Protein AF-A0A7R9K907-F1 (afdb_monomer_lite)

Structure (mmCIF, N/CA/C/O backbone):
data_AF-A0A7R9K907-F1
#
_entry.id   AF-A0A7R9K907-F1
#
loop_
_atom_site.group_PDB
_atom_site.id
_atom_site.type_symbol
_atom_site.label_atom_id
_atom_site.label_alt_id
_atom_site.label_comp_id
_atom_site.label_asym_id
_atom_site.label_entity_id
_atom_site.label_seq_id
_atom_site.pdbx_PDB_ins_code
_atom_site.Cartn_x
_atom_site.Cartn_y
_atom_site.Cartn_z
_atom_site.occupancy
_atom_site.B_iso_or_equiv
_atom_site.auth_seq_id
_atom_site.auth_comp_id
_atom_site.auth_asym_id
_atom_site.auth_atom_id
_atom_site.pdbx_PDB_model_num
ATOM 1 N N . MET A 1 1 ? -2.584 -22.287 -7.789 1.00 51.91 1 MET A N 1
ATOM 2 C CA . MET A 1 1 ? -3.531 -21.417 -7.056 1.00 51.91 1 MET A CA 1
ATOM 3 C C . MET A 1 1 ? -4.954 -21.947 -7.214 1.00 51.91 1 MET A C 1
ATOM 5 O O . MET A 1 1 ? -5.467 -21.949 -8.322 1.00 51.91 1 MET A O 1
ATOM 9 N N . LYS A 1 2 ? -5.584 -22.415 -6.128 1.00 63.84 2 LYS A N 1
ATOM 10 C CA . LYS A 1 2 ? -7.042 -22.608 -6.030 1.00 63.84 2 LYS A CA 1
ATOM 11 C C . LYS A 1 2 ? -7.559 -21.493 -5.113 1.00 63.84 2 LYS A C 1
ATOM 13 O O . LYS A 1 2 ? -7.532 -21.654 -3.903 1.00 63.84 2 LYS A O 1
ATOM 18 N N . LYS A 1 3 ? -7.885 -20.327 -5.685 1.00 74.75 3 LYS A N 1
ATOM 19 C CA . LYS A 1 3 ? -8.353 -19.144 -4.928 1.00 74.75 3 LYS A CA 1
ATOM 20 C C . LYS A 1 3 ? -9.885 -19.081 -4.804 1.00 74.75 3 LYS A C 1
ATOM 22 O O . LYS A 1 3 ? -10.400 -18.222 -4.104 1.00 74.75 3 LYS A O 1
ATOM 27 N N . ASN A 1 4 ? -10.619 -19.975 -5.473 1.00 79.25 4 ASN A N 1
ATOM 28 C CA . ASN A 1 4 ? -12.079 -19.967 -5.442 1.00 79.25 4 ASN A CA 1
ATOM 29 C C . ASN A 1 4 ? -12.610 -20.719 -4.210 1.00 79.25 4 ASN A C 1
ATOM 31 O O . ASN A 1 4 ? -12.469 -21.938 -4.137 1.00 79.25 4 ASN A O 1
ATOM 35 N N . GLY A 1 5 ? -13.194 -19.993 -3.253 1.00 73.00 5 GLY A N 1
ATOM 36 C CA . GLY A 1 5 ? -13.903 -20.564 -2.099 1.00 73.00 5 GLY A CA 1
ATOM 37 C C . GLY A 1 5 ? -13.038 -21.289 -1.060 1.00 73.00 5 GLY A C 1
ATOM 38 O O . GLY A 1 5 ? -13.581 -21.893 -0.141 1.00 73.00 5 GLY A O 1
ATOM 39 N N . THR A 1 6 ? -11.707 -21.252 -1.178 1.00 72.12 6 THR A N 1
ATOM 40 C CA . THR A 1 6 ? -10.791 -21.936 -0.253 1.00 72.12 6 THR A CA 1
ATOM 41 C C . THR A 1 6 ? -9.640 -21.022 0.149 1.00 72.12 6 THR A C 1
ATOM 43 O O . THR A 1 6 ? -8.681 -20.869 -0.608 1.00 72.12 6 THR A O 1
ATOM 46 N N . SER A 1 7 ? -9.713 -20.452 1.353 1.00 79.81 7 SER A N 1
ATOM 47 C CA . SER A 1 7 ? -8.549 -19.890 2.042 1.00 79.81 7 SER A CA 1
ATOM 48 C C . SER A 1 7 ? -8.114 -20.851 3.143 1.00 79.81 7 SER A C 1
ATOM 50 O O . SER A 1 7 ? -8.951 -21.357 3.888 1.00 79.81 7 SER A O 1
ATOM 52 N N . LYS A 1 8 ? -6.810 -21.123 3.226 1.00 85.12 8 LYS A N 1
ATOM 53 C CA . LYS A 1 8 ? -6.207 -21.786 4.394 1.00 85.12 8 LYS A CA 1
ATOM 54 C C . LYS A 1 8 ? -5.668 -20.771 5.400 1.00 85.12 8 LYS A C 1
ATOM 56 O O . LYS A 1 8 ? -5.209 -21.175 6.463 1.00 85.12 8 LYS A O 1
ATOM 61 N N . ASP A 1 9 ? -5.692 -19.490 5.036 1.00 90.00 9 ASP A N 1
ATOM 62 C CA . ASP A 1 9 ? -5.124 -18.430 5.846 1.00 90.00 9 ASP A CA 1
ATOM 63 C C . ASP A 1 9 ? -6.011 -18.163 7.062 1.00 90.00 9 ASP A C 1
ATOM 65 O O . ASP A 1 9 ? -7.236 -18.072 6.953 1.00 90.00 9 ASP A O 1
ATOM 69 N N . ILE A 1 10 ? -5.375 -18.019 8.219 1.00 93.56 10 ILE A N 1
ATOM 70 C CA . ILE A 1 10 ? -6.009 -17.644 9.478 1.00 93.56 10 ILE A CA 1
ATOM 71 C C . ILE A 1 10 ? -5.601 -16.208 9.782 1.00 93.56 10 ILE A C 1
ATOM 73 O O . ILE A 1 10 ? -4.427 -15.927 10.028 1.00 93.56 10 ILE A O 1
ATOM 77 N N . VAL A 1 11 ? -6.577 -15.306 9.793 1.00 94.56 11 VAL A N 1
ATOM 78 C CA . VAL A 1 11 ? -6.374 -13.896 10.137 1.00 94.56 11 VAL A CA 1
ATOM 79 C C . VAL A 1 11 ? -6.994 -13.637 11.504 1.00 94.56 11 VAL A C 1
ATOM 81 O O . VAL A 1 11 ? -8.176 -13.896 11.720 1.00 94.56 11 VAL A O 1
ATOM 84 N N . THR A 1 12 ? -6.190 -13.152 12.445 1.00 96.44 12 THR A N 1
ATOM 85 C CA . THR A 1 12 ? -6.656 -12.692 13.756 1.00 96.44 12 THR A CA 1
ATOM 86 C C . THR A 1 12 ? -6.737 -11.175 13.730 1.00 96.44 12 THR A C 1
ATOM 88 O O . THR A 1 12 ? -5.747 -10.509 13.428 1.00 96.44 12 THR A O 1
ATOM 91 N N . ILE A 1 13 ? -7.916 -10.638 14.036 1.00 96.75 13 ILE A N 1
ATOM 92 C CA . ILE A 1 13 ? -8.237 -9.211 13.937 1.00 96.75 13 ILE A CA 1
ATOM 93 C C . ILE A 1 13 ? -8.668 -8.708 15.313 1.00 96.75 13 ILE A C 1
ATOM 95 O O . ILE A 1 13 ? -9.387 -9.399 16.041 1.00 96.75 13 ILE A O 1
ATOM 99 N N . PHE A 1 14 ? -8.248 -7.498 15.666 1.00 97.56 14 PHE A N 1
ATOM 100 C CA . PHE A 1 14 ? -8.695 -6.833 16.881 1.00 97.56 14 PHE A CA 1
ATOM 101 C C . PHE A 1 14 ? -10.165 -6.415 16.767 1.00 97.56 14 PHE A C 1
ATOM 103 O O . PHE A 1 14 ? -10.574 -5.697 15.854 1.00 97.56 14 PHE A O 1
ATOM 110 N N . THR A 1 15 ? -10.965 -6.822 17.752 1.00 96.50 15 THR A N 1
ATOM 111 C CA . THR A 1 15 ? -12.403 -6.509 17.817 1.00 96.50 15 THR A CA 1
ATOM 112 C C . THR A 1 15 ? -12.698 -5.079 18.269 1.00 96.50 15 THR A C 1
ATOM 114 O O . THR A 1 15 ? -13.854 -4.673 18.259 1.00 96.50 15 THR A O 1
ATOM 117 N N . GLY A 1 16 ? -11.687 -4.328 18.717 1.00 96.75 16 GLY A N 1
ATOM 118 C CA . GLY A 1 16 ? -11.846 -2.982 19.275 1.00 96.75 16 GLY A CA 1
ATOM 119 C C . GLY A 1 16 ? -12.386 -2.929 20.711 1.00 96.75 16 GLY A C 1
ATOM 120 O O . GLY A 1 16 ? -12.598 -1.840 21.229 1.00 96.75 16 GLY A O 1
ATOM 121 N N . LYS A 1 17 ? -12.613 -4.081 21.367 1.00 97.38 17 LYS A N 1
ATOM 122 C CA . LYS A 1 17 ? -13.183 -4.139 22.727 1.00 97.38 17 LYS A CA 1
ATOM 123 C C . LYS A 1 17 ? -12.296 -3.469 23.785 1.00 97.38 17 LYS A C 1
ATOM 125 O O . LYS A 1 17 ? -12.820 -2.767 24.640 1.00 97.38 17 LYS A O 1
ATOM 130 N N . GLU A 1 18 ? -10.992 -3.736 23.750 1.00 96.56 18 GLU A N 1
ATOM 131 C CA . GLU A 1 18 ? -10.030 -3.190 24.724 1.00 96.56 18 GLU A CA 1
ATOM 132 C C . GLU A 1 18 ? -9.591 -1.768 24.346 1.00 96.56 18 GLU A C 1
ATOM 134 O O . GLU A 1 18 ? -9.468 -0.901 25.206 1.00 96.56 18 GLU A O 1
ATOM 139 N N . ASP A 1 19 ? -9.391 -1.525 23.049 1.00 96.62 19 ASP A N 1
ATOM 140 C CA . ASP A 1 19 ? -9.048 -0.221 22.489 1.00 96.62 19 ASP A CA 1
ATOM 141 C C . ASP A 1 19 ? -9.698 -0.078 21.107 1.00 96.62 19 ASP A C 1
ATOM 143 O O . ASP A 1 19 ? -9.394 -0.829 20.173 1.00 96.62 19 ASP A O 1
ATOM 147 N N . ILE A 1 20 ? -10.599 0.897 20.971 1.00 95.50 20 ILE A N 1
ATOM 148 C CA . ILE A 1 20 ? -11.331 1.140 19.724 1.00 95.50 20 ILE A CA 1
ATOM 149 C C . ILE A 1 20 ? -10.402 1.577 18.583 1.00 95.50 20 ILE A C 1
ATOM 151 O O . ILE A 1 20 ? -10.715 1.353 17.414 1.00 95.50 20 ILE A O 1
ATOM 155 N N . THR A 1 21 ? -9.224 2.127 18.897 1.00 94.88 21 THR A N 1
ATOM 156 C CA . THR A 1 21 ? -8.219 2.508 17.894 1.00 94.88 21 THR A CA 1
ATOM 157 C C . THR A 1 21 ? -7.590 1.301 17.198 1.00 94.88 21 THR A C 1
ATOM 159 O O . THR A 1 21 ? -6.960 1.455 16.151 1.00 94.88 21 THR A O 1
ATOM 162 N N . TRP A 1 22 ? -7.780 0.091 17.735 1.00 96.38 22 TRP A N 1
ATOM 163 C CA . TRP A 1 22 ? -7.328 -1.154 17.113 1.00 96.38 22 TRP A CA 1
ATOM 164 C C . TRP A 1 22 ? -8.408 -1.837 16.281 1.00 96.38 22 TRP A C 1
ATOM 166 O O . TRP A 1 22 ? -8.115 -2.829 15.621 1.00 96.38 22 TRP A O 1
ATOM 176 N N . TYR A 1 23 ? -9.644 -1.339 16.291 1.00 96.44 23 TYR A N 1
ATOM 177 C CA . TYR A 1 23 ? -10.760 -1.970 15.595 1.00 96.44 23 TYR A CA 1
ATOM 178 C C . TYR A 1 23 ? -10.438 -2.273 14.124 1.00 96.44 23 TYR A C 1
ATOM 180 O O . TYR A 1 23 ? -10.058 -1.388 13.357 1.00 96.44 23 TYR A O 1
ATOM 188 N N . GLY A 1 24 ? -10.581 -3.542 13.738 1.00 95.88 24 GLY A N 1
ATOM 189 C CA . GLY A 1 24 ? -10.352 -3.986 12.364 1.00 95.88 24 GLY A CA 1
ATOM 190 C C . GLY A 1 24 ? -8.883 -4.111 11.955 1.00 95.88 24 GLY A C 1
ATOM 191 O O . GLY A 1 24 ? -8.608 -4.510 10.826 1.00 95.88 24 GLY A O 1
ATOM 192 N N . LEU A 1 25 ? -7.928 -3.813 12.843 1.00 97.38 25 LEU A N 1
ATOM 193 C CA . LEU A 1 25 ? -6.509 -4.028 12.571 1.00 97.38 25 LEU A CA 1
ATOM 194 C C . LEU A 1 25 ? -6.141 -5.506 12.735 1.00 97.38 25 LEU A C 1
ATOM 196 O O . LEU A 1 25 ? -6.614 -6.193 13.643 1.00 97.38 25 LEU A O 1
ATOM 200 N N . ILE A 1 26 ? -5.254 -5.988 11.870 1.00 97.69 26 ILE A N 1
ATOM 201 C CA . ILE A 1 26 ? -4.727 -7.351 11.924 1.00 97.69 26 ILE A CA 1
ATOM 202 C C . ILE A 1 26 ? -3.696 -7.451 13.054 1.00 97.69 26 ILE A C 1
ATOM 204 O O . ILE A 1 26 ? -2.696 -6.730 13.066 1.00 97.69 26 ILE A O 1
ATOM 208 N N . ASP A 1 27 ? -3.945 -8.373 13.985 1.00 96.56 27 ASP A N 1
ATOM 209 C CA . ASP A 1 27 ? -3.010 -8.772 15.044 1.00 96.56 27 ASP A CA 1
ATOM 210 C C . ASP A 1 27 ? -2.030 -9.823 14.516 1.00 96.56 27 ASP A C 1
ATOM 212 O O . ASP A 1 27 ? -0.812 -9.690 14.644 1.00 96.56 27 ASP A O 1
ATOM 216 N N . LYS A 1 28 ? -2.568 -10.879 13.889 1.00 97.00 28 LYS A N 1
ATOM 217 C CA . LYS A 1 28 ? -1.777 -12.006 13.388 1.00 97.00 28 LYS A CA 1
ATOM 218 C C . LYS A 1 28 ? -2.255 -12.485 12.034 1.00 97.00 28 LYS A C 1
ATOM 220 O O . LYS A 1 28 ? -3.454 -12.583 11.776 1.00 97.00 28 LYS A O 1
ATOM 225 N N . PHE A 1 29 ? -1.295 -12.894 11.220 1.00 95.44 29 PHE A N 1
ATOM 226 C CA . PHE A 1 29 ? -1.522 -13.600 9.971 1.00 95.44 29 PHE A CA 1
ATOM 227 C C . PHE A 1 29 ? -0.841 -14.967 10.052 1.00 95.44 29 PHE A C 1
ATOM 229 O O . PHE A 1 29 ? 0.361 -15.054 10.301 1.00 95.44 29 PHE A O 1
ATOM 236 N N . ASN A 1 30 ? -1.617 -16.044 9.920 1.00 94.38 30 ASN A N 1
ATOM 237 C CA . ASN A 1 30 ? -1.151 -17.428 10.060 1.00 94.38 30 ASN A CA 1
ATOM 238 C C . ASN A 1 30 ? -0.367 -17.687 11.363 1.00 94.38 30 ASN A C 1
ATOM 240 O O . ASN A 1 30 ? 0.616 -18.419 11.382 1.00 94.38 30 ASN A O 1
ATOM 244 N N . GLY A 1 31 ? -0.808 -17.071 12.467 1.00 95.44 31 GLY A N 1
ATOM 245 C CA . GLY A 1 31 ? -0.194 -17.208 13.794 1.00 95.44 31 GLY A CA 1
ATOM 246 C C . GLY A 1 31 ? 0.994 -16.278 14.065 1.00 95.44 31 GLY A C 1
ATOM 247 O O . GLY A 1 31 ? 1.430 -16.182 15.212 1.00 95.44 31 GLY A O 1
ATOM 248 N N . HIS A 1 32 ? 1.476 -15.542 13.062 1.00 95.75 32 HIS A N 1
ATOM 249 C CA . HIS A 1 32 ? 2.592 -14.608 13.199 1.00 95.75 32 HIS A CA 1
ATOM 250 C C . HIS A 1 32 ? 2.101 -13.174 13.409 1.00 95.75 32 HIS A C 1
ATOM 252 O O . HIS A 1 32 ? 1.239 -12.709 12.670 1.00 95.75 32 HIS A O 1
ATOM 258 N N . SER A 1 33 ? 2.678 -12.457 14.379 1.00 95.38 33 SER A N 1
ATOM 259 C CA . SER A 1 33 ? 2.405 -11.024 14.614 1.00 95.38 33 SER A CA 1
ATOM 260 C C . SER A 1 33 ? 3.195 -10.089 13.689 1.00 95.38 33 SER A C 1
ATOM 262 O O . SER A 1 33 ? 2.910 -8.897 13.600 1.00 95.38 33 SER A O 1
ATOM 264 N N . HIS A 1 34 ? 4.193 -10.632 12.992 1.00 96.44 34 HIS A N 1
ATOM 265 C CA . HIS A 1 34 ? 5.037 -9.927 12.037 1.00 96.44 34 HIS A CA 1
ATOM 266 C C . HIS A 1 34 ? 5.298 -10.824 10.832 1.00 96.44 34 HIS A C 1
ATOM 268 O O . HIS A 1 34 ? 5.405 -12.045 10.954 1.00 96.44 34 HIS A O 1
ATOM 274 N N . LEU A 1 35 ? 5.440 -10.201 9.671 1.00 95.69 35 LEU A N 1
ATOM 275 C CA . LEU A 1 35 ? 5.956 -10.846 8.474 1.00 95.69 35 LEU A CA 1
ATOM 276 C C . LEU A 1 35 ? 7.429 -11.231 8.665 1.00 95.69 35 LEU A C 1
ATOM 278 O O . LEU A 1 35 ? 8.112 -10.745 9.566 1.00 95.69 35 LEU A O 1
ATOM 282 N N . GLN A 1 36 ? 7.926 -12.099 7.790 1.00 93.12 36 GLN A N 1
ATOM 283 C CA . GLN A 1 36 ? 9.296 -12.620 7.867 1.00 93.12 36 GLN A CA 1
ATOM 284 C C . GLN A 1 36 ? 10.081 -12.406 6.565 1.00 93.12 36 GLN A C 1
ATOM 286 O O . GLN A 1 36 ? 11.134 -13.004 6.370 1.00 93.12 36 GLN A O 1
ATOM 291 N N . HIS A 1 37 ? 9.569 -11.566 5.661 1.00 93.44 37 HIS A N 1
ATOM 292 C CA . HIS A 1 37 ? 10.116 -11.407 4.309 1.00 93.44 37 HIS A CA 1
ATOM 293 C C . HIS A 1 37 ? 11.081 -10.223 4.182 1.00 93.44 37 HIS A C 1
ATOM 295 O O . HIS A 1 37 ? 11.955 -10.226 3.318 1.00 93.44 37 HIS A O 1
ATOM 301 N N . TRP A 1 38 ? 10.917 -9.187 5.009 1.00 96.00 38 TRP A N 1
ATOM 302 C CA . TRP A 1 38 ? 11.587 -7.898 4.822 1.00 96.00 38 TRP A CA 1
ATOM 303 C C . TRP A 1 38 ? 12.733 -7.690 5.814 1.00 96.00 38 TRP A C 1
ATOM 305 O O . TRP A 1 38 ? 12.776 -8.319 6.869 1.00 96.00 38 TRP A O 1
ATOM 315 N N . LYS A 1 39 ? 13.666 -6.781 5.503 1.00 95.94 39 LYS A N 1
ATOM 316 C CA . LYS A 1 39 ? 14.896 -6.586 6.299 1.00 95.94 39 LYS A CA 1
ATOM 317 C C . LYS A 1 39 ? 14.647 -6.097 7.728 1.00 95.94 39 LYS A C 1
ATOM 319 O O . LYS A 1 39 ? 15.466 -6.339 8.608 1.00 95.94 39 LYS A O 1
ATOM 324 N N . THR A 1 40 ? 13.582 -5.326 7.946 1.00 96.19 40 THR A N 1
ATOM 325 C CA . THR A 1 40 ? 13.364 -4.593 9.201 1.00 96.19 40 THR A CA 1
ATOM 326 C C . THR A 1 40 ? 12.000 -4.894 9.793 1.00 96.19 40 THR A C 1
ATOM 328 O O . THR A 1 40 ? 11.024 -5.114 9.072 1.00 96.19 40 THR A O 1
ATOM 331 N N . GLU A 1 41 ? 11.899 -4.817 11.120 1.00 95.50 41 GLU A N 1
ATOM 332 C CA . GLU A 1 41 ? 10.620 -4.982 11.814 1.00 95.50 41 GLU A CA 1
ATOM 333 C C . GLU A 1 41 ? 9.556 -4.008 11.310 1.00 95.50 41 GLU A C 1
ATOM 335 O O . GLU A 1 41 ? 8.414 -4.404 11.108 1.00 95.50 41 GLU A O 1
ATOM 340 N N . LYS A 1 42 ? 9.934 -2.752 11.029 1.00 95.06 42 LYS A N 1
ATOM 341 C CA . LYS A 1 42 ? 9.029 -1.713 10.507 1.00 95.06 42 LYS A CA 1
ATOM 342 C C . LYS A 1 42 ? 8.281 -2.170 9.253 1.00 95.06 42 LYS A C 1
ATOM 344 O O . LYS A 1 42 ? 7.084 -1.902 9.131 1.00 95.06 42 LYS A O 1
ATOM 349 N N . CYS A 1 43 ? 8.978 -2.844 8.344 1.00 96.44 43 CYS A N 1
ATOM 350 C CA . CYS A 1 43 ? 8.428 -3.291 7.067 1.00 96.44 43 CYS A CA 1
ATOM 351 C C . CYS A 1 43 ? 7.720 -4.639 7.180 1.00 96.44 43 CYS A C 1
ATOM 353 O O . CYS A 1 43 ? 6.829 -4.930 6.388 1.00 96.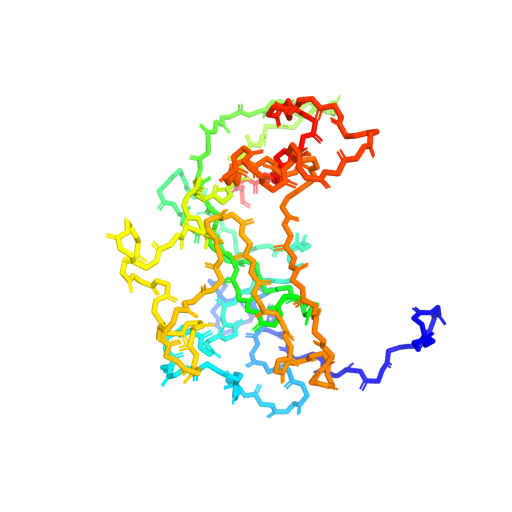44 43 CYS A O 1
ATOM 355 N N . ASN A 1 44 ? 8.038 -5.397 8.229 1.00 97.06 44 ASN A N 1
ATOM 356 C CA . ASN A 1 44 ? 7.347 -6.623 8.594 1.00 97.06 44 ASN A CA 1
ATOM 357 C C . ASN A 1 44 ? 6.089 -6.420 9.460 1.00 97.06 44 ASN A C 1
ATOM 359 O O . ASN A 1 44 ? 5.416 -7.396 9.784 1.00 97.06 44 ASN A O 1
ATOM 363 N N . ARG A 1 45 ? 5.735 -5.188 9.850 1.00 96.75 45 ARG A N 1
ATOM 364 C CA . ARG A 1 45 ? 4.533 -4.945 10.667 1.00 96.75 45 ARG A CA 1
ATOM 365 C C . ARG A 1 45 ? 3.247 -5.299 9.918 1.00 96.75 45 ARG A C 1
ATOM 367 O O . ARG A 1 45 ? 3.064 -4.881 8.774 1.00 96.75 45 ARG A O 1
ATOM 374 N N . LEU A 1 46 ? 2.333 -5.970 10.619 1.00 95.81 46 LEU A N 1
ATOM 375 C CA . LEU A 1 46 ? 0.986 -6.306 10.142 1.00 95.81 46 LEU A CA 1
ATOM 376 C C . LEU A 1 46 ? -0.094 -5.298 10.548 1.00 95.81 46 LEU A C 1
ATOM 378 O O . LEU A 1 46 ? -1.201 -5.397 10.038 1.00 95.81 46 LEU A O 1
ATOM 382 N N . ASN A 1 47 ? 0.217 -4.336 11.428 1.00 93.25 47 ASN A N 1
ATOM 383 C CA . ASN A 1 47 ? -0.745 -3.409 12.034 1.00 93.25 47 ASN A CA 1
ATOM 384 C C . ASN A 1 47 ? -1.417 -2.466 11.008 1.00 93.25 47 ASN A C 1
ATOM 386 O O . ASN A 1 47 ? -1.059 -1.299 10.828 1.00 93.25 47 ASN A O 1
ATOM 390 N N . GLY A 1 48 ? -2.402 -3.014 10.317 1.00 95.44 48 GLY A N 1
ATOM 391 C CA . GLY A 1 48 ? -3.222 -2.402 9.291 1.00 95.44 48 GLY A CA 1
ATOM 392 C C . GLY A 1 48 ? -4.502 -3.212 9.131 1.00 95.44 48 GLY A C 1
ATOM 393 O O . GLY A 1 48 ? -4.600 -4.342 9.606 1.00 95.44 48 GLY A O 1
ATOM 394 N N . SER A 1 49 ? -5.487 -2.605 8.490 1.00 96.44 49 SER A N 1
ATOM 395 C CA . SER A 1 49 ? -6.739 -3.257 8.119 1.00 96.44 49 SER A CA 1
ATOM 396 C C . SER A 1 49 ? -6.553 -4.129 6.874 1.00 96.44 49 SER A C 1
ATOM 398 O O . SER A 1 49 ? -5.592 -3.949 6.131 1.00 96.44 49 SER A O 1
ATOM 400 N N . ASP A 1 50 ? -7.487 -5.034 6.599 1.00 94.75 50 ASP A N 1
ATOM 401 C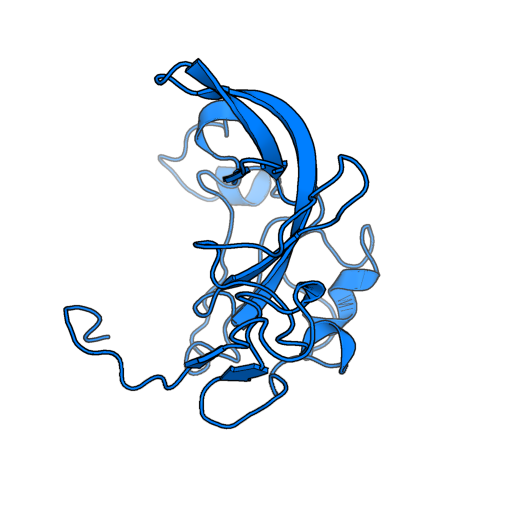 CA . ASP A 1 50 ? -7.614 -5.699 5.295 1.00 94.75 50 ASP A CA 1
ATOM 402 C C . ASP A 1 50 ? -8.236 -4.794 4.204 1.00 94.75 50 ASP A C 1
ATOM 404 O O . ASP A 1 50 ? -8.388 -5.205 3.055 1.00 94.75 50 ASP A O 1
ATOM 408 N N . GLY A 1 51 ? -8.584 -3.552 4.554 1.00 94.31 51 GLY A N 1
ATOM 409 C CA . GLY A 1 51 ? -9.190 -2.551 3.679 1.00 94.31 51 GLY A CA 1
ATOM 410 C C . GLY A 1 51 ? -10.716 -2.488 3.752 1.00 94.31 51 GLY A C 1
ATOM 411 O O . GLY A 1 51 ? -11.298 -1.582 3.156 1.00 94.31 51 GLY A O 1
ATOM 412 N N . SER A 1 52 ? -11.370 -3.402 4.477 1.00 92.56 52 SER A N 1
ATOM 413 C CA . SER A 1 52 ? -12.836 -3.444 4.581 1.00 92.56 52 SER A CA 1
ATOM 414 C C . SER A 1 52 ? -13.396 -2.518 5.665 1.00 92.56 52 SER A C 1
ATOM 416 O O . SER A 1 52 ? -14.458 -1.922 5.486 1.00 92.56 52 SER A O 1
ATOM 418 N N . ILE A 1 53 ? -12.676 -2.376 6.779 1.00 93.31 53 ILE A N 1
ATOM 419 C CA . ILE A 1 53 ? -13.063 -1.577 7.949 1.00 93.31 53 ILE A CA 1
ATOM 420 C C . ILE A 1 53 ? -11.848 -0.854 8.523 1.00 93.31 53 ILE A C 1
ATOM 422 O O . ILE A 1 53 ? -10.732 -1.348 8.436 1.00 93.31 53 ILE A O 1
ATOM 426 N N . PHE A 1 54 ? -12.038 0.302 9.145 1.00 96.00 54 PHE A N 1
ATOM 427 C CA . PHE A 1 54 ? -10.958 1.056 9.785 1.00 96.00 54 PHE A CA 1
ATOM 428 C C . PHE A 1 54 ? -11.389 1.498 11.187 1.00 96.00 54 PHE A C 1
ATOM 430 O O . PHE A 1 54 ? -12.595 1.565 11.445 1.00 96.00 54 PHE A O 1
ATOM 437 N N . PRO A 1 55 ? -10.440 1.815 12.087 1.00 95.75 55 PRO A N 1
ATOM 438 C CA . PRO A 1 55 ? -10.768 2.453 13.356 1.00 95.75 55 PRO A CA 1
ATOM 439 C C . PRO A 1 55 ? -11.594 3.737 13.145 1.00 95.75 55 PRO A C 1
ATOM 441 O O . PRO A 1 55 ? -11.337 4.450 12.170 1.00 95.75 55 PRO A O 1
ATOM 444 N N . PRO A 1 56 ? -12.562 4.046 14.028 1.00 93.69 56 PRO A N 1
ATOM 445 C CA . PRO A 1 56 ? -13.414 5.230 13.895 1.00 93.69 56 PRO A CA 1
ATOM 446 C C . PRO A 1 56 ? -12.645 6.533 14.158 1.00 93.69 56 PRO A C 1
ATOM 448 O O . PRO A 1 56 ? -11.482 6.521 14.570 1.00 93.69 56 PRO A O 1
ATOM 451 N N . HIS A 1 57 ? -13.319 7.672 13.959 1.00 92.25 57 HIS A N 1
ATOM 452 C CA . HIS A 1 57 ? -12.776 9.019 14.199 1.00 92.25 57 HIS A CA 1
ATOM 453 C C . HIS A 1 57 ? -11.567 9.369 13.317 1.00 92.25 57 HIS A C 1
ATOM 455 O O . HIS A 1 57 ? -10.586 9.982 13.753 1.00 92.25 57 HIS A O 1
ATOM 461 N N . ILE A 1 58 ? -11.644 8.989 12.043 1.00 94.88 58 ILE A N 1
ATOM 462 C CA . ILE A 1 58 ? -10.592 9.247 11.061 1.00 94.88 58 ILE A CA 1
ATOM 463 C C . ILE A 1 58 ? -10.542 10.744 10.756 1.00 94.88 58 ILE A C 1
ATOM 465 O O . ILE A 1 58 ? -11.540 11.380 10.412 1.00 94.88 58 ILE A O 1
ATOM 469 N N . THR A 1 59 ? -9.343 11.314 10.825 1.00 95.62 59 THR A N 1
ATOM 470 C CA . THR A 1 59 ? -9.089 12.716 10.484 1.00 95.62 59 THR A CA 1
ATOM 471 C C . THR A 1 59 ? -8.324 12.819 9.167 1.00 95.62 59 THR A C 1
ATOM 473 O O . THR A 1 59 ? -7.737 11.850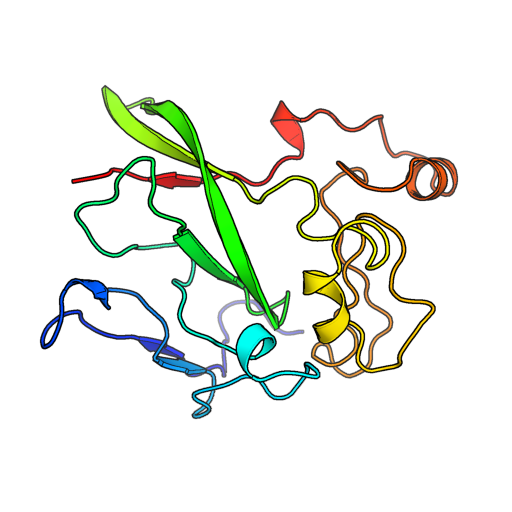 8.691 1.00 95.62 59 THR A O 1
ATOM 476 N N . LYS A 1 60 ? -8.251 14.024 8.596 1.00 96.62 60 LYS A N 1
ATOM 477 C CA . LYS A 1 60 ? -7.440 14.294 7.395 1.00 96.62 60 LYS A CA 1
ATOM 478 C C . LYS A 1 60 ? -5.933 14.087 7.619 1.00 96.62 60 LYS A C 1
ATOM 480 O O . LYS A 1 60 ? -5.198 13.908 6.657 1.00 96.62 60 LYS A O 1
ATOM 485 N N . ASN A 1 61 ? -5.480 14.092 8.875 1.00 96.94 61 ASN A N 1
ATOM 486 C CA . ASN A 1 61 ? -4.082 13.851 9.247 1.00 96.94 61 ASN A CA 1
ATOM 487 C C . ASN A 1 61 ? -3.797 12.373 9.558 1.00 96.94 61 ASN A C 1
ATOM 489 O O . ASN A 1 61 ? -2.652 12.010 9.815 1.00 96.94 61 ASN A O 1
ATOM 493 N N . THR A 1 62 ? -4.824 11.520 9.571 1.00 95.88 62 THR A N 1
ATOM 494 C CA . THR A 1 62 ? -4.676 10.089 9.833 1.00 95.88 62 THR A CA 1
ATOM 495 C C . THR A 1 62 ? -4.065 9.401 8.610 1.00 95.88 62 THR A C 1
ATOM 497 O O . THR A 1 62 ? -4.553 9.568 7.496 1.00 95.88 62 THR A O 1
ATOM 500 N N . THR A 1 63 ? -3.029 8.583 8.804 1.00 97.12 63 THR A N 1
ATOM 501 C CA . THR A 1 63 ? -2.558 7.641 7.776 1.00 97.12 63 THR A CA 1
ATOM 502 C C . THR A 1 63 ? -3.223 6.293 8.012 1.00 97.12 63 THR A C 1
ATOM 504 O O . THR A 1 63 ? -3.018 5.675 9.057 1.00 97.12 63 THR A O 1
ATOM 507 N N . LEU A 1 64 ? -4.001 5.825 7.039 1.00 97.62 64 LEU A N 1
ATOM 508 C CA . LEU A 1 64 ? -4.579 4.486 7.080 1.00 97.62 64 LEU A CA 1
ATOM 509 C C . LEU A 1 64 ? -3.551 3.477 6.575 1.00 97.62 64 LEU A C 1
ATOM 511 O O . LEU A 1 64 ? -2.792 3.761 5.652 1.00 97.62 64 LEU A O 1
ATOM 515 N N . PHE A 1 65 ? -3.526 2.289 7.166 1.00 97.94 65 PHE A N 1
ATOM 516 C CA . PHE A 1 65 ? -2.683 1.197 6.694 1.00 97.94 65 PHE A CA 1
ATOM 517 C C . PHE A 1 65 ? -3.561 0.041 6.247 1.00 97.94 65 PHE A C 1
ATOM 519 O O . PHE A 1 65 ? -4.398 -0.421 7.021 1.00 97.94 65 PHE A O 1
ATOM 526 N N . VAL A 1 66 ? -3.340 -0.432 5.023 1.00 97.88 66 VAL A N 1
ATOM 527 C CA . VAL A 1 66 ? -3.993 -1.630 4.484 1.00 97.88 66 VAL A CA 1
ATOM 528 C C . VAL A 1 66 ? -2.943 -2.706 4.285 1.00 97.88 66 VAL A C 1
ATOM 530 O O . VAL A 1 66 ? -1.990 -2.497 3.539 1.00 97.88 66 VAL A O 1
ATOM 533 N N . TYR A 1 67 ? -3.087 -3.835 4.964 1.00 97.38 67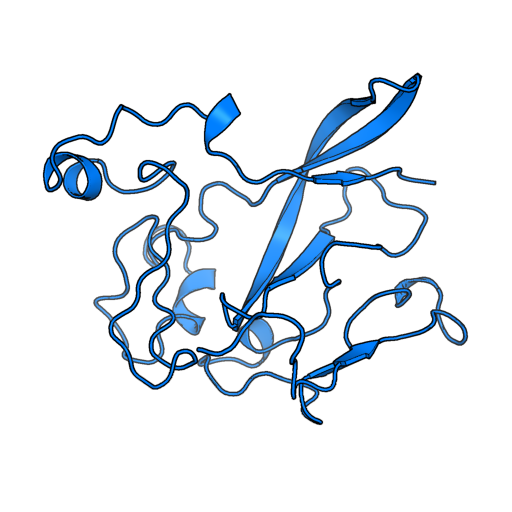 TYR A N 1
ATOM 534 C CA . TYR A 1 67 ? -2.320 -5.038 4.687 1.00 97.38 67 TYR A CA 1
ATOM 535 C C . TYR A 1 67 ? -2.955 -5.773 3.513 1.00 97.38 67 TYR A C 1
ATOM 537 O O . TYR A 1 67 ? -4.122 -6.151 3.565 1.00 97.38 67 TYR A O 1
ATOM 545 N N . GLU A 1 68 ? -2.171 -5.991 2.464 1.00 94.88 68 GLU A N 1
ATOM 546 C CA . GLU A 1 68 ? -2.597 -6.787 1.322 1.00 94.88 68 GLU A CA 1
ATOM 547 C C . GLU A 1 68 ? -1.683 -8.015 1.238 1.00 94.88 68 GLU A C 1
ATOM 549 O O . GLU A 1 68 ? -0.451 -7.905 1.239 1.00 94.88 68 GLU A O 1
ATOM 554 N N . LYS A 1 69 ? -2.297 -9.200 1.244 1.00 91.62 69 LYS A N 1
ATOM 555 C CA . LYS A 1 69 ? -1.595 -10.477 1.401 1.00 91.62 69 LYS A CA 1
ATOM 556 C C . LYS A 1 69 ? -0.793 -10.873 0.163 1.00 91.62 69 LYS A C 1
ATOM 558 O O . LYS A 1 69 ? 0.228 -11.530 0.307 1.00 91.62 69 LYS A O 1
ATOM 563 N N . ASP A 1 70 ? -1.246 -10.509 -1.034 1.00 90.69 70 ASP A N 1
ATOM 564 C CA . ASP A 1 70 ? -0.561 -10.800 -2.292 1.00 90.69 70 ASP A CA 1
ATOM 565 C C . ASP A 1 70 ? 0.645 -9.848 -2.486 1.00 90.69 70 ASP A C 1
ATOM 567 O O . ASP A 1 70 ? 1.641 -10.252 -3.088 1.00 90.69 70 ASP A O 1
ATOM 571 N N . LEU A 1 71 ? 0.604 -8.641 -1.900 1.00 94.44 71 LEU A N 1
ATOM 572 C CA . LEU A 1 71 ? 1.753 -7.735 -1.732 1.00 94.44 71 LEU A CA 1
ATOM 573 C C . LEU A 1 71 ? 2.648 -8.091 -0.540 1.00 94.44 71 LEU A C 1
ATOM 575 O O . LEU A 1 71 ? 3.786 -7.634 -0.470 1.00 94.44 71 LEU A O 1
ATOM 579 N N . CYS A 1 72 ? 2.150 -8.859 0.427 1.00 93.94 72 CYS A N 1
ATOM 580 C CA . CYS A 1 72 ? 2.896 -9.276 1.614 1.00 93.94 72 CYS A CA 1
ATOM 581 C C . CYS A 1 72 ? 3.502 -8.100 2.387 1.00 93.94 72 CYS A C 1
ATOM 583 O O . CYS A 1 72 ? 4.582 -8.205 2.963 1.00 93.94 72 CYS A O 1
ATOM 585 N N . ARG A 1 73 ? 2.825 -6.952 2.381 1.00 95.75 73 ARG A N 1
ATOM 586 C CA . ARG A 1 73 ? 3.181 -5.756 3.145 1.00 95.75 73 ARG A CA 1
ATOM 587 C C . ARG A 1 73 ? 1.932 -4.929 3.385 1.00 95.75 73 ARG A C 1
ATOM 589 O O . ARG A 1 73 ? 0.941 -5.049 2.668 1.00 95.75 73 ARG A O 1
ATOM 596 N N . ARG A 1 74 ? 2.016 -4.019 4.349 1.00 96.31 74 ARG A N 1
ATOM 597 C CA . ARG A 1 74 ? 1.034 -2.943 4.473 1.00 96.31 74 ARG A CA 1
ATOM 598 C C . ARG A 1 74 ? 1.383 -1.753 3.577 1.00 96.31 74 ARG A C 1
ATOM 600 O O . ARG A 1 74 ? 2.558 -1.397 3.416 1.00 96.31 74 ARG A O 1
ATOM 607 N N . LEU A 1 75 ? 0.357 -1.132 3.012 1.00 97.19 75 LEU A N 1
ATOM 608 C CA . LEU A 1 75 ? 0.419 0.107 2.249 1.00 97.19 75 LEU A CA 1
ATOM 609 C C . LEU A 1 75 ? -0.077 1.271 3.118 1.00 97.19 75 LEU A C 1
ATOM 611 O O . LEU A 1 75 ? -1.169 1.167 3.680 1.00 97.19 75 LEU A O 1
ATOM 615 N N . PRO A 1 76 ? 0.694 2.367 3.245 1.00 97.81 76 PRO A N 1
ATOM 616 C CA . PRO A 1 76 ? 0.186 3.607 3.818 1.00 97.81 76 PRO A CA 1
ATOM 617 C C . PRO A 1 76 ? -0.731 4.303 2.813 1.00 97.81 76 PRO A C 1
ATOM 619 O O . PRO A 1 76 ? -0.368 4.426 1.644 1.00 97.81 76 PRO A O 1
ATOM 622 N N . LEU A 1 77 ? -1.872 4.802 3.272 1.00 98.31 77 LEU A N 1
ATOM 623 C CA . LEU A 1 77 ? -2.815 5.598 2.499 1.00 98.31 77 LEU A CA 1
ATOM 624 C C . LEU A 1 77 ? -3.006 6.948 3.193 1.00 98.31 77 LEU A C 1
ATOM 626 O O . LEU A 1 77 ? -3.351 7.012 4.376 1.00 98.31 77 LEU A O 1
ATOM 630 N N . ASN A 1 78 ? -2.773 8.023 2.447 1.00 98.19 78 ASN A N 1
ATOM 631 C CA . ASN A 1 78 ? -2.872 9.395 2.927 1.00 98.19 78 ASN A CA 1
ATOM 632 C C . ASN A 1 78 ? -4.153 10.038 2.408 1.00 98.19 78 ASN A C 1
ATOM 634 O O . ASN A 1 78 ? -4.613 9.704 1.314 1.00 98.19 78 ASN A O 1
ATOM 638 N N . PHE A 1 79 ? -4.706 10.967 3.186 1.00 98.19 79 PHE A N 1
ATOM 639 C CA . PHE A 1 79 ? -5.857 11.756 2.768 1.00 98.19 79 PHE A CA 1
ATOM 640 C C . PHE A 1 79 ? -5.543 12.502 1.466 1.00 98.19 79 PHE A C 1
ATOM 642 O O . PHE A 1 79 ? -4.541 13.211 1.371 1.00 98.19 79 PHE A O 1
ATOM 649 N N . GLU A 1 80 ? -6.410 12.346 0.472 1.00 97.44 80 GLU A N 1
ATOM 650 C CA . GLU A 1 80 ? -6.336 13.053 -0.802 1.00 97.44 80 GLU A CA 1
ATOM 651 C C . GLU A 1 80 ? -7.351 14.200 -0.839 1.00 97.44 80 GLU A C 1
ATOM 653 O O . GLU A 1 80 ? -6.983 15.344 -1.102 1.00 97.44 80 GLU A O 1
ATOM 658 N N . ARG A 1 81 ? -8.636 13.904 -0.593 1.00 97.00 81 ARG A N 1
ATOM 659 C CA . ARG A 1 81 ? -9.731 14.883 -0.694 1.00 97.00 81 ARG A CA 1
ATOM 660 C C . ARG A 1 81 ? -11.021 14.398 -0.039 1.00 97.00 81 ARG A C 1
ATOM 662 O O . ARG A 1 81 ? -11.195 13.211 0.214 1.00 97.00 81 ARG A O 1
ATOM 669 N N . GLU A 1 82 ? -11.953 15.320 0.176 1.00 97.31 82 GLU A N 1
ATOM 670 C CA . GLU A 1 82 ? -13.342 14.976 0.494 1.00 97.31 82 GLU A CA 1
ATOM 671 C C . GLU A 1 82 ? -14.086 14.506 -0.764 1.00 97.31 82 GLU A C 1
ATOM 673 O O . GLU A 1 82 ? -13.790 14.936 -1.888 1.00 97.31 82 GLU A O 1
ATOM 678 N N . VAL A 1 83 ? -15.041 13.603 -0.567 1.00 96.25 83 VAL A N 1
ATOM 679 C CA . VAL A 1 83 ? -15.906 13.051 -1.610 1.00 96.25 83 VAL A CA 1
ATOM 680 C C . VAL A 1 83 ? -17.340 12.956 -1.108 1.00 96.25 83 VAL A C 1
ATOM 682 O O . VAL A 1 83 ? -17.581 12.655 0.059 1.00 96.25 83 VAL A O 1
ATOM 685 N N . ASP A 1 84 ? -18.287 13.143 -2.018 1.00 94.81 84 ASP A N 1
ATOM 686 C CA . ASP A 1 84 ? -19.672 12.739 -1.819 1.00 94.81 84 ASP A CA 1
ATOM 687 C C . ASP A 1 84 ? -19.889 11.428 -2.574 1.00 94.81 84 ASP A C 1
ATOM 689 O O . ASP A 1 84 ? -19.649 11.332 -3.781 1.00 94.81 84 ASP A O 1
ATOM 693 N N . THR A 1 85 ? -20.297 10.386 -1.854 1.00 84.31 85 THR A N 1
ATOM 694 C CA . THR A 1 85 ? -20.653 9.109 -2.479 1.00 84.31 85 THR A CA 1
ATOM 695 C C . THR A 1 85 ? -21.964 9.242 -3.254 1.00 84.31 85 THR A C 1
ATOM 697 O O . THR A 1 85 ? -22.770 10.137 -2.996 1.00 84.31 85 THR A O 1
ATOM 700 N N . ALA A 1 86 ? -22.235 8.302 -4.166 1.00 82.06 86 ALA A N 1
ATOM 701 C CA . ALA A 1 86 ? -23.492 8.278 -4.922 1.00 82.06 86 ALA A CA 1
ATOM 702 C C . ALA A 1 86 ? -24.749 8.241 -4.024 1.00 82.06 86 ALA A C 1
ATOM 704 O O . ALA A 1 86 ? -25.819 8.662 -4.452 1.00 82.06 86 ALA A O 1
ATOM 705 N N . GLY A 1 87 ? -24.619 7.768 -2.777 1.00 85.69 87 GLY A N 1
ATOM 706 C CA . GLY A 1 87 ? -25.690 7.749 -1.777 1.00 85.69 87 GLY A CA 1
ATOM 707 C C . GLY A 1 87 ? -25.815 9.023 -0.931 1.00 85.69 87 GLY A C 1
ATOM 708 O O . GLY A 1 87 ? -26.557 9.012 0.046 1.00 85.69 87 GLY A O 1
ATOM 709 N N . GLY A 1 88 ? -25.077 10.095 -1.241 1.00 90.31 88 GLY A N 1
ATOM 710 C CA . GLY A 1 88 ? -25.091 11.346 -0.471 1.00 90.31 88 GLY A CA 1
ATOM 711 C C . GLY A 1 88 ? -24.342 1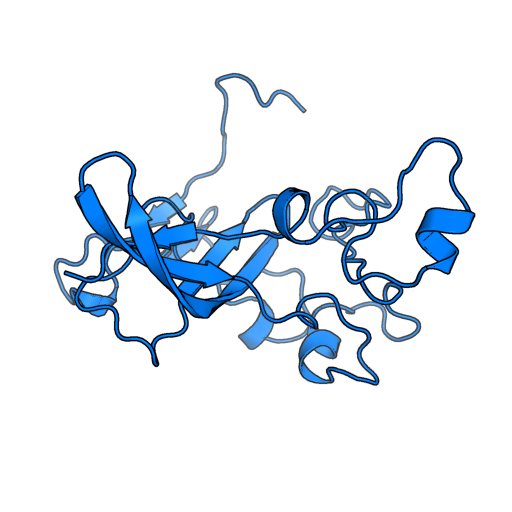1.279 0.866 1.00 90.31 88 GLY A C 1
ATOM 712 O O . GLY A 1 88 ? -24.452 12.192 1.683 1.00 90.31 88 GLY A O 1
ATOM 713 N N . VAL A 1 89 ? -23.579 10.208 1.109 1.00 91.88 89 VAL A N 1
ATOM 714 C CA . VAL A 1 89 ? -22.730 10.076 2.300 1.00 91.88 89 VAL A CA 1
ATOM 715 C C . VAL A 1 89 ? -21.389 10.744 2.028 1.00 91.88 89 VAL A C 1
ATOM 717 O O . VAL A 1 89 ? -20.715 10.395 1.054 1.00 91.88 89 VAL A O 1
ATOM 720 N N . LYS A 1 90 ? -20.998 11.672 2.906 1.00 93.69 90 LYS A N 1
ATOM 721 C CA . LYS A 1 90 ? -19.678 12.309 2.886 1.00 93.69 90 LYS A CA 1
ATOM 722 C C . LYS A 1 90 ? -18.595 11.317 3.295 1.00 93.69 90 LYS A C 1
ATOM 724 O O . LYS A 1 90 ? -18.730 10.628 4.306 1.00 93.69 90 LYS A O 1
ATOM 729 N N . GLY A 1 91 ? -17.507 11.294 2.539 1.00 95.25 91 GLY A N 1
ATOM 730 C CA . GLY A 1 91 ? -16.351 10.448 2.792 1.00 95.25 91 GLY A CA 1
ATOM 731 C C . GLY A 1 91 ? -15.038 11.179 2.556 1.00 95.25 91 GLY A C 1
ATOM 732 O O . GLY A 1 91 ? -14.981 12.271 1.986 1.00 95.25 91 GLY A O 1
ATOM 733 N N . TYR A 1 92 ? -13.963 10.547 2.999 1.00 97.00 92 TYR A N 1
ATOM 734 C CA . TYR A 1 92 ? -12.594 10.956 2.745 1.00 97.00 92 TYR A CA 1
ATOM 735 C C . TYR A 1 92 ? -11.947 9.955 1.800 1.00 97.00 92 TYR A C 1
ATOM 737 O O . TYR A 1 92 ? -11.925 8.756 2.074 1.00 97.00 92 TYR A O 1
ATOM 745 N N . ARG A 1 93 ? -11.397 10.456 0.696 1.00 97.25 93 ARG A N 1
ATOM 746 C CA . ARG A 1 93 ? -10.586 9.658 -0.212 1.00 97.25 93 ARG A CA 1
ATOM 747 C C . ARG A 1 93 ? -9.178 9.533 0.336 1.00 97.25 93 ARG A C 1
ATOM 749 O O . ARG A 1 93 ? -8.534 10.548 0.600 1.00 97.25 93 ARG A O 1
ATOM 756 N N . PHE A 1 94 ? -8.690 8.306 0.434 1.00 98.12 94 PHE A N 1
ATOM 757 C CA . PHE A 1 94 ? -7.309 7.985 0.764 1.00 98.12 94 PHE A CA 1
ATOM 758 C C . PHE A 1 94 ? -6.642 7.248 -0.396 1.00 98.12 94 PHE A C 1
ATOM 760 O O . PHE A 1 94 ? -7.262 6.405 -1.042 1.00 98.12 94 PHE A O 1
ATOM 767 N N . SER A 1 95 ? -5.370 7.543 -0.647 1.00 98.19 95 SER A N 1
ATOM 768 C CA . SER A 1 95 ? -4.576 6.935 -1.721 1.00 98.19 95 SER A CA 1
ATOM 769 C C . SER A 1 95 ? -3.133 6.739 -1.247 1.00 98.19 95 SER A C 1
ATOM 771 O O . SER A 1 95 ? -2.674 7.500 -0.382 1.00 98.19 95 SER A O 1
ATOM 773 N N . PRO A 1 96 ? -2.391 5.726 -1.734 1.00 97.81 96 PRO A N 1
ATOM 774 C CA . PRO A 1 96 ? -0.991 5.609 -1.374 1.00 97.81 96 PRO A CA 1
ATOM 775 C C . PRO A 1 96 ? -0.184 6.794 -1.920 1.00 97.81 96 PRO A C 1
ATOM 777 O O . PRO A 1 96 ? -0.512 7.345 -2.974 1.00 97.81 96 PRO A O 1
ATOM 780 N N . PRO A 1 97 ? 0.903 7.193 -1.240 1.00 97.31 97 PRO A N 1
ATOM 781 C CA . PRO A 1 97 ? 1.792 8.212 -1.774 1.00 97.31 97 PRO A CA 1
ATOM 782 C C . PRO A 1 97 ? 2.405 7.735 -3.098 1.00 97.31 97 PRO A C 1
ATOM 784 O O . PRO A 1 97 ? 2.696 6.551 -3.276 1.00 97.31 97 PRO A O 1
ATOM 787 N N . ALA A 1 98 ? 2.653 8.665 -4.023 1.00 96.75 98 ALA A N 1
ATOM 788 C CA . ALA A 1 98 ? 3.107 8.339 -5.377 1.00 96.75 98 ALA A CA 1
ATOM 789 C C . ALA A 1 98 ? 4.428 7.540 -5.424 1.00 96.75 98 ALA A C 1
ATOM 791 O O . ALA A 1 98 ? 4.701 6.819 -6.378 1.00 96.75 98 ALA A O 1
ATOM 792 N N . ASN A 1 99 ? 5.245 7.649 -4.376 1.00 95.81 99 ASN A N 1
ATOM 793 C CA . ASN A 1 99 ? 6.523 6.961 -4.220 1.00 95.81 99 ASN A CA 1
ATOM 794 C C . ASN A 1 99 ? 6.429 5.665 -3.386 1.00 95.81 99 ASN A C 1
ATOM 796 O O . ASN A 1 99 ? 7.463 5.158 -2.946 1.00 95.81 99 ASN A O 1
ATOM 800 N N . VAL A 1 100 ? 5.231 5.106 -3.158 1.00 97.31 100 VAL A N 1
ATOM 801 C CA . VAL A 1 100 ? 5.052 3.874 -2.362 1.00 97.31 100 VAL A CA 1
ATOM 802 C C . VAL A 1 100 ? 5.852 2.688 -2.920 1.00 97.31 100 VAL A C 1
ATOM 804 O O . VAL A 1 100 ? 6.422 1.915 -2.150 1.00 97.31 100 VAL A O 1
ATOM 807 N N . PHE A 1 101 ? 5.981 2.607 -4.248 1.00 96.81 101 PHE A N 1
ATOM 808 C CA . PHE A 1 101 ? 6.849 1.669 -4.979 1.00 96.81 101 PHE A CA 1
ATOM 809 C C . PHE A 1 101 ? 8.036 2.384 -5.641 1.00 96.81 101 PHE A C 1
ATOM 811 O O . PHE A 1 101 ? 8.578 1.935 -6.647 1.00 96.81 101 PHE A O 1
ATOM 818 N N . GLY A 1 102 ? 8.413 3.543 -5.104 1.00 95.88 102 GLY A N 1
ATOM 819 C CA . GLY A 1 102 ? 9.541 4.319 -5.591 1.00 95.88 102 GLY A CA 1
ATOM 820 C C . GLY A 1 102 ? 10.872 3.628 -5.317 1.00 95.88 102 GLY A C 1
ATOM 821 O O . GLY A 1 102 ? 11.015 2.878 -4.349 1.00 95.88 102 GLY A O 1
ATOM 822 N N . GLU A 1 103 ? 11.857 3.920 -6.158 1.00 93.81 103 GLU A N 1
ATOM 823 C CA . GLU A 1 103 ? 13.236 3.474 -5.961 1.00 93.81 103 GLU A CA 1
ATOM 824 C C . GLU A 1 103 ? 13.835 3.984 -4.637 1.00 93.81 103 GLU A C 1
ATOM 826 O O . GLU A 1 103 ? 13.519 5.079 -4.166 1.00 93.81 103 GLU A O 1
ATOM 831 N N . VAL A 1 104 ? 14.755 3.207 -4.059 1.00 93.12 104 VAL A N 1
ATOM 832 C CA . VAL A 1 104 ? 15.386 3.506 -2.759 1.00 93.12 104 VAL A CA 1
ATOM 833 C C . VAL A 1 104 ? 16.131 4.847 -2.764 1.00 93.12 104 VAL A C 1
ATOM 835 O O . VAL A 1 104 ? 16.141 5.548 -1.758 1.00 93.12 104 VAL A O 1
ATOM 838 N N . SER A 1 105 ? 16.701 5.249 -3.904 1.00 91.75 105 SER A N 1
ATOM 839 C CA . SER A 1 105 ? 17.408 6.529 -4.057 1.00 91.75 105 SER A CA 1
ATOM 840 C C . SER A 1 105 ? 16.502 7.749 -3.821 1.00 91.75 105 SER A C 1
ATOM 842 O O . SER A 1 105 ? 16.956 8.757 -3.284 1.00 91.75 105 SER A O 1
ATOM 844 N N . LYS A 1 106 ? 15.215 7.654 -4.187 1.00 91.19 106 LYS A N 1
ATOM 845 C CA . LYS A 1 106 ? 14.203 8.714 -4.027 1.00 91.19 106 LYS A CA 1
ATOM 846 C C . LYS A 1 106 ? 13.310 8.505 -2.806 1.00 91.19 106 LYS A C 1
ATOM 848 O O . LYS A 1 106 ? 12.716 9.462 -2.315 1.00 91.19 106 LYS A O 1
ATOM 853 N N . ASN A 1 107 ? 13.191 7.268 -2.331 1.00 95.00 107 ASN A N 1
ATOM 854 C CA . ASN A 1 107 ? 12.442 6.912 -1.135 1.00 95.00 107 ASN A CA 1
ATOM 855 C C . ASN A 1 107 ? 13.233 5.894 -0.284 1.00 95.00 107 ASN A C 1
ATOM 857 O O . ASN A 1 107 ? 12.983 4.690 -0.391 1.00 95.00 107 ASN A O 1
ATOM 861 N N . PRO A 1 108 ? 14.171 6.350 0.573 1.00 94.56 108 PRO A N 1
ATOM 862 C CA . PRO A 1 108 ? 15.047 5.468 1.358 1.00 94.56 108 PRO A CA 1
ATOM 863 C C . PRO A 1 108 ? 14.306 4.495 2.283 1.00 94.56 108 PRO A C 1
ATOM 865 O O . PRO A 1 108 ? 14.800 3.411 2.580 1.00 94.56 108 PRO A O 1
ATOM 868 N N . GLU A 1 109 ? 13.085 4.850 2.690 1.00 93.56 109 GLU A N 1
ATOM 869 C CA . GLU A 1 109 ? 12.175 3.997 3.462 1.00 93.56 109 GLU A CA 1
ATOM 870 C C . GLU A 1 109 ? 11.865 2.662 2.766 1.00 93.56 109 GLU A C 1
ATOM 872 O O . GLU A 1 109 ? 11.555 1.677 3.434 1.00 93.56 109 GLU A O 1
ATOM 877 N N . ASN A 1 110 ? 11.985 2.597 1.435 1.00 95.69 110 ASN A N 1
ATOM 878 C CA . ASN A 1 110 ? 11.745 1.375 0.675 1.00 95.69 110 ASN A CA 1
ATOM 879 C C . ASN A 1 110 ? 12.921 0.379 0.697 1.00 95.69 110 ASN A C 1
ATOM 881 O O . ASN A 1 110 ? 12.739 -0.751 0.241 1.00 95.69 110 ASN A O 1
ATOM 885 N N . ASP A 1 111 ? 14.097 0.725 1.248 1.00 95.50 111 ASP A N 1
ATOM 886 C CA . ASP A 1 111 ? 15.262 -0.185 1.285 1.00 95.50 111 ASP A CA 1
ATOM 887 C C . ASP A 1 111 ? 14.951 -1.525 1.970 1.00 95.50 111 ASP A C 1
ATOM 889 O O . ASP A 1 111 ? 15.419 -2.591 1.552 1.00 95.50 111 ASP A O 1
ATOM 893 N N . CYS A 1 112 ? 14.116 -1.483 3.008 1.00 96.00 112 CYS A N 1
ATOM 894 C CA . CYS A 1 112 ? 13.742 -2.659 3.781 1.00 96.00 112 CYS A CA 1
ATOM 895 C C . CYS A 1 112 ? 12.991 -3.721 2.958 1.00 96.00 112 CYS A C 1
ATOM 897 O O . CYS A 1 112 ? 13.035 -4.900 3.312 1.00 96.00 112 CYS A O 1
ATOM 899 N N . PHE A 1 113 ? 12.334 -3.319 1.864 1.00 96.00 113 PHE A N 1
ATOM 900 C CA . PHE A 1 113 ? 11.626 -4.210 0.944 1.00 96.00 113 PHE A CA 1
ATOM 901 C C . PHE A 1 113 ? 12.540 -4.802 -0.139 1.00 96.00 113 PHE A C 1
ATOM 903 O O . PHE A 1 113 ? 12.081 -5.515 -1.025 1.00 96.00 113 PHE A O 1
ATOM 910 N N . CYS A 1 114 ? 13.842 -4.523 -0.070 1.00 94.56 114 CYS A N 1
ATOM 911 C CA . CYS A 1 114 ? 14.851 -5.000 -1.006 1.00 94.56 114 CYS A CA 1
ATOM 912 C C . CYS A 1 114 ? 15.907 -5.872 -0.295 1.00 94.56 114 CYS A C 1
ATOM 914 O O . CYS A 1 114 ? 17.077 -5.496 -0.222 1.00 94.56 114 CYS A O 1
ATOM 916 N N . PRO A 1 115 ? 15.523 -7.027 0.282 1.00 91.56 115 PRO A N 1
ATOM 917 C CA . PRO A 1 115 ? 16.406 -7.877 1.095 1.00 91.56 115 PRO A CA 1
ATOM 918 C C . PRO A 1 115 ? 17.629 -8.423 0.350 1.00 91.56 115 PRO A C 1
ATOM 920 O O . PRO A 1 115 ? 18.666 -8.598 0.978 1.00 91.56 115 PRO A O 1
ATOM 923 N N . ALA A 1 116 ? 17.554 -8.607 -0.972 1.00 87.94 116 ALA A N 1
ATOM 924 C CA . ALA A 1 116 ? 18.696 -9.017 -1.798 1.00 87.94 116 ALA A CA 1
ATOM 925 C C . ALA A 1 116 ? 19.768 -7.917 -1.976 1.00 87.94 116 ALA A C 1
ATOM 927 O O . ALA A 1 116 ? 20.848 -8.190 -2.494 1.00 87.94 116 ALA A O 1
ATOM 928 N N . GLY A 1 117 ? 19.487 -6.687 -1.531 1.00 84.88 117 GLY A N 1
ATOM 929 C CA . GLY A 1 117 ? 20.342 -5.525 -1.751 1.00 84.88 117 GLY A CA 1
ATOM 930 C C . GLY A 1 117 ? 20.195 -4.928 -3.159 1.00 84.88 117 GLY A C 1
ATOM 931 O O . GLY A 1 117 ? 19.484 -5.477 -4.001 1.00 84.88 117 GLY A O 1
ATOM 932 N N . PRO A 1 118 ? 20.818 -3.766 -3.423 1.00 86.06 118 PRO A N 1
ATOM 933 C CA . PRO A 1 118 ? 20.802 -3.148 -4.744 1.00 86.06 118 PRO A CA 1
ATOM 934 C C . PRO A 1 118 ? 21.447 -4.034 -5.837 1.00 86.06 118 PRO A C 1
ATOM 936 O O . PRO A 1 118 ? 22.428 -4.718 -5.548 1.00 86.06 118 PRO A O 1
ATOM 939 N N . PRO A 1 119 ? 20.979 -3.967 -7.101 1.00 87.56 119 PRO A N 1
ATOM 940 C CA . PRO A 1 119 ? 19.866 -3.144 -7.565 1.00 87.56 119 PRO A CA 1
ATOM 941 C C . PRO A 1 119 ? 18.509 -3.707 -7.116 1.00 87.56 119 PRO A C 1
ATOM 943 O O . PRO A 1 119 ? 18.204 -4.883 -7.298 1.00 87.56 119 PRO A O 1
ATOM 946 N N . CYS A 1 120 ? 17.684 -2.832 -6.541 1.00 91.88 120 CYS A N 1
ATOM 947 C CA . CYS A 1 120 ? 16.313 -3.151 -6.155 1.00 91.88 120 CYS A CA 1
ATOM 948 C C . CYS A 1 120 ? 15.380 -3.137 -7.371 1.00 91.88 120 CYS A C 1
ATOM 950 O O . CYS A 1 120 ? 15.795 -2.803 -8.483 1.00 91.88 120 CYS A O 1
ATOM 952 N N . ALA A 1 121 ? 14.103 -3.468 -7.154 1.00 92.75 121 ALA A N 1
ATOM 953 C CA . ALA A 1 121 ? 13.090 -3.353 -8.196 1.00 92.75 121 ALA A CA 1
ATOM 954 C C . ALA A 1 121 ? 13.097 -1.937 -8.827 1.00 92.75 121 ALA A C 1
ATOM 956 O O . ALA A 1 121 ? 13.256 -0.950 -8.097 1.00 92.75 121 ALA A O 1
ATOM 957 N N . PRO A 1 122 ? 12.933 -1.825 -10.160 1.00 93.62 122 PRO A N 1
ATOM 958 C CA . PRO A 1 122 ? 12.798 -0.539 -10.839 1.00 93.62 122 PRO A CA 1
ATOM 959 C C . PRO A 1 122 ? 11.677 0.326 -10.252 1.00 93.62 122 PRO A C 1
ATOM 961 O O . PRO A 1 122 ? 10.708 -0.187 -9.692 1.00 93.62 122 PRO A O 1
ATOM 964 N N . ASN A 1 123 ? 11.777 1.645 -10.430 1.00 96.31 123 ASN A N 1
ATOM 965 C CA . ASN A 1 123 ? 10.773 2.584 -9.936 1.00 96.31 123 ASN A CA 1
ATOM 966 C C . ASN A 1 123 ? 9.356 2.224 -10.425 1.00 96.31 123 ASN A C 1
ATOM 968 O O . ASN A 1 123 ? 9.123 2.095 -11.628 1.00 96.31 123 ASN A O 1
ATOM 972 N N . GLY A 1 124 ? 8.417 2.130 -9.482 1.00 96.38 124 GLY A N 1
ATOM 973 C CA . GLY A 1 124 ? 7.013 1.780 -9.705 1.00 96.38 124 GLY A CA 1
ATOM 974 C C . GLY A 1 124 ? 6.725 0.281 -9.754 1.00 96.38 124 GLY A C 1
ATOM 975 O O . GLY A 1 124 ? 5.573 -0.097 -9.968 1.00 96.38 124 GLY A O 1
ATOM 976 N N . LEU A 1 125 ? 7.739 -0.561 -9.530 1.00 96.44 125 LEU A N 1
ATOM 977 C CA . LEU A 1 125 ? 7.592 -2.002 -9.364 1.00 96.44 125 LEU A CA 1
ATOM 978 C C . LEU A 1 125 ? 7.869 -2.420 -7.921 1.00 96.44 125 LEU A C 1
ATOM 980 O O . LEU A 1 125 ? 8.744 -1.884 -7.243 1.00 96.44 125 LEU A O 1
ATOM 984 N N . PHE A 1 126 ? 7.153 -3.443 -7.473 1.00 96.25 126 PHE A N 1
ATOM 985 C CA . PHE A 1 126 ? 7.344 -4.066 -6.176 1.00 96.25 126 PHE A CA 1
ATOM 986 C C . PHE A 1 126 ? 7.618 -5.559 -6.345 1.00 96.25 126 PHE A C 1
ATOM 988 O O . PHE A 1 126 ? 6.801 -6.279 -6.914 1.00 96.25 126 PHE A O 1
ATOM 995 N N . ASN A 1 127 ? 8.773 -6.029 -5.873 1.00 95.25 127 ASN A N 1
ATOM 996 C CA . ASN A 1 127 ? 9.143 -7.439 -5.969 1.00 95.25 127 ASN A CA 1
ATOM 997 C C . ASN A 1 127 ? 8.498 -8.244 -4.829 1.00 95.25 127 ASN A C 1
ATOM 999 O O . ASN A 1 127 ? 8.805 -8.011 -3.662 1.00 95.25 127 ASN A O 1
ATOM 1003 N N . VAL A 1 128 ? 7.640 -9.206 -5.177 1.00 94.88 128 VAL A N 1
ATOM 1004 C CA . VAL A 1 128 ? 6.945 -10.094 -4.224 1.00 94.88 128 VAL A CA 1
ATOM 1005 C C . VAL A 1 128 ? 7.473 -11.524 -4.237 1.00 94.88 128 VAL A C 1
ATOM 1007 O O . VAL A 1 128 ? 6.855 -12.411 -3.649 1.00 94.88 128 VAL A O 1
ATOM 1010 N N . SER A 1 129 ? 8.615 -11.776 -4.883 1.00 92.31 129 SER A N 1
ATOM 1011 C CA . SER A 1 129 ? 9.135 -13.134 -5.061 1.00 92.31 129 SER A CA 1
ATOM 1012 C C . SER A 1 129 ? 9.219 -13.913 -3.747 1.00 92.31 129 SER A C 1
ATOM 1014 O O . SER A 1 129 ? 8.743 -15.042 -3.669 1.00 92.31 129 SER A O 1
ATOM 1016 N N . LEU A 1 130 ? 9.699 -13.269 -2.680 1.00 89.44 130 LEU A N 1
ATOM 1017 C CA . LEU A 1 130 ? 9.908 -13.890 -1.368 1.00 89.44 130 LEU A CA 1
ATOM 1018 C C . LEU A 1 130 ? 8.648 -14.385 -0.661 1.00 89.44 130 LEU A C 1
ATOM 1020 O O . LEU A 1 130 ? 8.746 -15.161 0.286 1.00 89.44 130 LEU A O 1
ATOM 1024 N N . CYS A 1 131 ? 7.474 -13.917 -1.067 1.00 88.88 131 CYS A N 1
ATOM 1025 C CA . CYS A 1 131 ? 6.216 -14.353 -0.476 1.00 88.88 131 CYS A CA 1
ATOM 1026 C C . CYS A 1 131 ? 5.281 -15.030 -1.487 1.00 88.88 131 CYS A C 1
ATOM 1028 O O . CYS A 1 131 ? 4.227 -15.538 -1.113 1.00 88.88 131 CYS A O 1
ATOM 1030 N N . GLN A 1 132 ? 5.693 -15.098 -2.755 1.00 89.19 132 GLN A N 1
ATOM 1031 C CA . GLN A 1 132 ? 5.001 -15.796 -3.835 1.00 89.19 132 GLN A CA 1
ATOM 1032 C C . GLN A 1 132 ? 5.817 -17.010 -4.301 1.00 89.19 132 GLN A C 1
ATOM 1034 O O . GLN A 1 132 ? 6.043 -17.197 -5.495 1.00 89.19 132 GLN A O 1
ATOM 1039 N N . TYR A 1 133 ? 6.244 -17.853 -3.353 1.00 86.38 133 TYR A N 1
ATOM 1040 C CA . TYR A 1 133 ? 6.942 -19.123 -3.615 1.00 86.38 133 TYR A CA 1
ATOM 1041 C C . TYR A 1 133 ? 8.220 -18.974 -4.461 1.00 86.38 133 TYR A C 1
ATOM 1043 O O . TYR A 1 133 ? 8.461 -19.781 -5.356 1.00 86.38 133 TYR A O 1
ATOM 1051 N N . ASP A 1 134 ? 8.991 -17.908 -4.226 1.00 86.81 134 ASP A N 1
ATOM 1052 C CA . ASP A 1 134 ? 10.202 -17.548 -4.981 1.00 86.81 134 ASP A CA 1
ATOM 1053 C C . ASP A 1 134 ? 9.975 -17.350 -6.491 1.00 86.81 134 ASP A C 1
ATOM 1055 O O . ASP A 1 134 ? 10.917 -17.288 -7.282 1.00 86.81 134 ASP A O 1
ATOM 1059 N N . SER A 1 135 ? 8.716 -17.191 -6.912 1.00 90.56 135 SER A N 1
ATOM 1060 C CA . SER A 1 135 ? 8.366 -16.899 -8.298 1.00 90.56 135 SER A CA 1
ATOM 1061 C C . SER A 1 135 ? 8.813 -15.477 -8.662 1.00 90.56 135 SER A C 1
ATOM 1063 O O . SER A 1 135 ? 8.610 -14.561 -7.864 1.00 90.56 135 SER A O 1
ATOM 1065 N N . PRO A 1 136 ? 9.362 -15.232 -9.867 1.00 91.56 136 PRO A N 1
ATOM 1066 C CA . PRO A 1 136 ? 9.872 -13.921 -10.280 1.00 91.56 136 PRO A CA 1
ATOM 1067 C C . PRO A 1 136 ? 8.730 -12.950 -10.629 1.00 91.56 136 PRO A C 1
ATOM 1069 O O . PRO A 1 136 ? 8.535 -12.571 -11.782 1.00 91.56 136 PRO A O 1
ATOM 1072 N N . VAL A 1 137 ? 7.931 -12.579 -9.629 1.00 93.62 137 VAL A N 1
ATOM 1073 C CA . VAL A 1 137 ? 6.740 -11.740 -9.777 1.00 93.62 137 VAL A CA 1
ATOM 1074 C C . VAL A 1 137 ? 7.033 -10.338 -9.261 1.00 93.62 137 VAL A C 1
ATOM 1076 O O . VAL A 1 137 ? 7.407 -10.146 -8.102 1.00 93.62 137 VAL A O 1
ATOM 1079 N N . LEU A 1 138 ? 6.809 -9.353 -10.129 1.00 94.81 138 LEU A N 1
ATOM 1080 C CA . LEU A 1 138 ? 6.798 -7.942 -9.775 1.00 94.81 138 LEU A CA 1
ATOM 1081 C C . LEU A 1 138 ? 5.388 -7.390 -9.969 1.00 94.81 138 LEU A C 1
ATOM 1083 O O . LEU A 1 138 ? 4.730 -7.684 -10.965 1.00 94.81 138 LEU A O 1
ATOM 1087 N N . ILE A 1 139 ? 4.937 -6.587 -9.014 1.00 95.88 139 ILE A N 1
ATOM 1088 C CA . ILE A 1 139 ? 3.627 -5.940 -9.031 1.00 95.88 139 ILE A CA 1
ATOM 1089 C C . ILE A 1 139 ? 3.807 -4.457 -9.349 1.00 95.88 139 ILE A C 1
ATOM 1091 O O . ILE A 1 139 ? 4.747 -3.820 -8.875 1.00 95.88 139 ILE A O 1
ATOM 1095 N N . SER A 1 140 ? 2.893 -3.907 -10.142 1.00 96.94 140 SER A N 1
ATOM 1096 C CA . SER A 1 140 ? 2.797 -2.483 -10.458 1.00 96.94 140 SER A CA 1
ATOM 1097 C C . SER A 1 140 ? 1.354 -2.013 -10.306 1.00 96.94 140 SER A C 1
ATOM 1099 O O . SER A 1 140 ? 0.428 -2.823 -10.227 1.00 96.94 140 SER A O 1
ATOM 1101 N N . PHE A 1 141 ? 1.136 -0.700 -10.347 1.00 97.75 141 PHE A N 1
ATOM 1102 C CA . PHE A 1 141 ? -0.195 -0.193 -10.678 1.00 97.75 141 PHE A CA 1
ATOM 1103 C C . PHE A 1 141 ? -0.543 -0.510 -12.146 1.00 97.75 141 PHE A C 1
ATOM 1105 O O . PHE A 1 141 ? 0.370 -0.729 -12.960 1.00 97.75 141 PHE A O 1
ATOM 1112 N N . PRO A 1 142 ? -1.840 -0.543 -12.508 1.00 97.88 142 PRO A N 1
ATOM 1113 C CA . PRO A 1 142 ? -2.273 -0.755 -13.885 1.00 97.88 142 PRO A CA 1
ATOM 1114 C C . PRO A 1 142 ? -1.569 0.186 -14.868 1.00 97.88 142 PRO A C 1
ATOM 1116 O O . PRO A 1 142 ? -1.297 1.345 -14.552 1.00 97.88 142 PRO A O 1
ATOM 1119 N N . HIS A 1 143 ? -1.257 -0.327 -16.061 1.00 97.56 143 HIS A N 1
ATOM 1120 C CA . HIS A 1 143 ? -0.596 0.428 -17.135 1.00 97.56 143 HIS A CA 1
ATOM 1121 C C . HIS A 1 143 ? 0.722 1.102 -16.718 1.00 97.56 143 HIS A C 1
ATOM 1123 O O . HIS A 1 143 ? 1.103 2.128 -17.282 1.00 97.56 143 HIS A O 1
ATOM 1129 N N . PHE A 1 144 ? 1.413 0.543 -15.719 1.00 97.75 144 PHE A N 1
ATOM 1130 C CA . PHE A 1 144 ? 2.635 1.120 -15.160 1.00 97.75 144 PHE A CA 1
ATOM 1131 C C . PHE A 1 144 ? 2.439 2.553 -14.628 1.00 97.75 144 PHE A C 1
ATOM 1133 O O . PHE A 1 144 ? 3.354 3.376 -14.676 1.00 97.75 144 PHE A O 1
ATOM 1140 N N . TYR A 1 145 ? 1.248 2.869 -14.102 1.00 98.12 145 TYR A N 1
ATOM 1141 C CA . TYR A 1 145 ? 0.999 4.148 -13.435 1.00 98.12 145 TYR A CA 1
ATOM 1142 C C . TYR A 1 145 ? 2.033 4.386 -12.317 1.00 98.12 145 TYR A C 1
ATOM 1144 O O . TYR A 1 145 ? 2.267 3.513 -11.484 1.00 98.12 145 TYR A O 1
ATOM 1152 N N . LEU A 1 146 ? 2.668 5.568 -12.327 1.00 97.00 146 LEU A N 1
ATOM 1153 C CA . LEU A 1 146 ? 3.770 5.981 -11.434 1.00 97.00 146 LEU A CA 1
ATOM 1154 C C . LEU A 1 146 ? 5.101 5.219 -11.595 1.00 97.00 146 LEU A C 1
ATOM 1156 O O . LEU A 1 146 ? 6.032 5.446 -10.816 1.00 97.00 146 LEU A O 1
ATOM 1160 N N . ALA A 1 147 ? 5.226 4.354 -12.601 1.00 97.25 147 ALA A N 1
ATOM 1161 C CA . ALA A 1 147 ? 6.459 3.632 -12.886 1.00 97.25 147 ALA A CA 1
ATOM 1162 C C . ALA A 1 147 ? 7.322 4.321 -13.952 1.00 97.25 147 ALA A C 1
ATOM 1164 O O . ALA A 1 147 ? 6.913 5.300 -14.578 1.00 97.25 147 ALA A O 1
ATOM 1165 N N . ASP A 1 148 ? 8.549 3.825 -14.133 1.00 95.56 148 ASP A N 1
ATOM 1166 C CA . ASP A 1 148 ? 9.432 4.295 -15.206 1.00 95.56 148 ASP A CA 1
ATOM 1167 C C . ASP A 1 148 ? 8.775 4.057 -16.588 1.00 95.56 148 ASP A C 1
ATOM 1169 O O . ASP A 1 148 ? 8.398 2.916 -16.883 1.00 95.56 148 ASP A O 1
ATOM 1173 N N . PRO A 1 149 ? 8.652 5.085 -17.455 1.00 94.94 149 PRO A N 1
ATOM 1174 C CA . PRO A 1 149 ? 8.069 4.946 -18.791 1.00 94.94 149 PRO A CA 1
ATOM 1175 C C . PRO A 1 149 ? 8.686 3.826 -19.634 1.00 94.94 149 PRO A C 1
ATOM 1177 O O . PRO A 1 149 ? 7.969 3.191 -20.407 1.00 94.94 149 PRO A O 1
ATOM 1180 N N . LYS A 1 150 ? 9.974 3.513 -19.430 1.00 95.69 150 LYS A N 1
ATOM 1181 C CA . LYS A 1 150 ? 10.668 2.427 -20.141 1.00 95.69 150 LYS A CA 1
ATOM 1182 C C . LYS A 1 150 ? 10.003 1.065 -19.948 1.00 95.69 150 LYS A C 1
ATOM 1184 O O . LYS A 1 150 ? 10.066 0.236 -20.848 1.00 95.69 150 LYS A O 1
ATOM 1189 N N . LEU A 1 151 ? 9.374 0.823 -18.794 1.00 95.81 151 LEU A N 1
ATOM 1190 C CA . LEU A 1 151 ? 8.668 -0.433 -18.515 1.00 95.81 151 LEU A CA 1
ATOM 1191 C C . LEU A 1 151 ? 7.444 -0.597 -19.415 1.00 95.81 151 LEU A C 1
ATOM 1193 O O . LEU A 1 151 ? 7.183 -1.686 -19.916 1.00 95.81 151 LEU A O 1
ATOM 1197 N N . ARG A 1 152 ? 6.721 0.501 -19.645 1.00 95.44 152 ARG A N 1
ATOM 1198 C CA . ARG A 1 152 ? 5.575 0.538 -20.553 1.00 95.44 152 ARG A CA 1
ATOM 1199 C C . ARG A 1 152 ? 6.023 0.440 -22.005 1.00 95.44 152 ARG A C 1
ATOM 1201 O O . ARG A 1 152 ? 5.438 -0.323 -22.757 1.00 95.44 152 ARG A O 1
ATOM 1208 N N . ASP A 1 153 ? 7.063 1.179 -22.385 1.00 95.06 153 ASP A N 1
ATOM 1209 C CA . ASP A 1 153 ? 7.566 1.204 -23.764 1.00 95.06 153 ASP A CA 1
ATOM 1210 C C . ASP A 1 153 ? 8.140 -0.158 -24.205 1.00 95.06 153 ASP A C 1
ATOM 1212 O O . ASP A 1 153 ? 8.208 -0.448 -25.397 1.00 95.06 153 ASP A O 1
ATOM 1216 N N . ALA A 1 154 ? 8.515 -1.016 -23.249 1.00 95.75 154 ALA A N 1
ATOM 1217 C CA . ALA A 1 154 ? 8.963 -2.384 -23.493 1.00 95.75 154 ALA A CA 1
ATOM 1218 C C . ALA A 1 154 ? 7.823 -3.388 -23.768 1.00 95.75 154 ALA A C 1
ATOM 1220 O O . ALA A 1 154 ? 8.107 -4.552 -24.052 1.00 95.75 154 ALA A O 1
ATOM 1221 N N . VAL A 1 155 ? 6.551 -2.978 -23.666 1.00 95.25 155 VAL A N 1
ATOM 1222 C CA . VAL A 1 155 ? 5.387 -3.865 -23.808 1.00 95.25 155 VAL A CA 1
ATOM 1223 C C . VAL A 1 155 ? 4.370 -3.272 -24.785 1.00 95.25 155 VAL A C 1
ATOM 1225 O O . VAL A 1 155 ? 3.873 -2.161 -24.608 1.00 95.25 155 VAL A O 1
ATOM 1228 N N . GLU A 1 156 ? 4.012 -4.038 -25.813 1.00 95.56 156 GLU A N 1
ATOM 1229 C CA . GLU A 1 156 ? 2.982 -3.643 -26.774 1.00 95.56 156 GLU A CA 1
ATOM 1230 C C . GLU A 1 156 ? 1.569 -3.764 -26.173 1.00 95.56 156 GLU A C 1
ATOM 1232 O O . GLU A 1 156 ? 1.276 -4.670 -25.394 1.00 95.56 156 GLU A O 1
ATOM 1237 N N . GLY A 1 157 ? 0.673 -2.846 -26.547 1.00 94.25 157 GLY A N 1
ATOM 1238 C CA . GLY A 1 157 ? -0.744 -2.893 -26.169 1.00 94.25 157 GLY A CA 1
ATOM 1239 C C . GLY A 1 157 ? -1.106 -2.182 -24.860 1.00 94.25 157 GLY A C 1
ATOM 1240 O O . GLY A 1 157 ? -2.281 -2.144 -24.501 1.00 94.25 157 GLY A O 1
ATOM 1241 N N . ILE A 1 158 ? -0.141 -1.569 -24.164 1.00 94.94 158 ILE A N 1
ATOM 1242 C CA . ILE A 1 158 ? -0.401 -0.801 -22.938 1.00 94.94 158 ILE A CA 1
ATOM 1243 C C . ILE A 1 158 ? -0.547 0.691 -23.263 1.00 94.94 158 ILE A C 1
ATOM 1245 O O . ILE A 1 158 ? 0.402 1.365 -23.669 1.00 94.94 158 ILE A O 1
ATOM 1249 N N . SER A 1 159 ? -1.745 1.241 -23.047 1.00 95.38 159 SER A N 1
ATOM 1250 C CA . SER A 1 159 ? -1.994 2.679 -23.207 1.00 95.38 159 SER A CA 1
ATOM 1251 C C . SER A 1 159 ? -1.274 3.510 -22.131 1.00 95.38 159 SER A C 1
ATOM 1253 O O . SER A 1 159 ? -0.963 2.984 -21.059 1.00 95.38 159 SER A O 1
ATOM 1255 N N . PRO A 1 160 ? -1.011 4.810 -22.378 1.00 96.06 160 PRO A N 1
ATOM 1256 C CA . PRO A 1 160 ? -0.502 5.716 -21.350 1.00 96.06 160 PRO A CA 1
ATOM 1257 C C . PRO A 1 160 ? -1.358 5.674 -20.072 1.00 96.06 160 PRO A C 1
ATOM 1259 O O . PRO A 1 160 ? -2.584 5.576 -20.169 1.00 96.06 160 PRO A O 1
ATOM 1262 N N . PRO A 1 161 ? -0.747 5.740 -18.876 1.00 96.62 161 PRO A N 1
ATOM 1263 C CA . PRO A 1 161 ? -1.501 5.619 -17.643 1.00 96.62 161 PRO A CA 1
ATOM 1264 C C . PRO A 1 161 ? -2.316 6.884 -17.337 1.00 96.62 161 PRO A C 1
ATOM 1266 O O . PRO A 1 161 ? -1.791 7.994 -17.346 1.00 96.62 161 PRO A O 1
ATOM 1269 N N . GLU A 1 162 ? -3.588 6.699 -16.989 1.00 97.81 162 GLU A N 1
ATOM 1270 C CA . GLU A 1 162 ? -4.509 7.744 -16.535 1.00 97.81 162 GLU A CA 1
ATOM 1271 C C . GLU A 1 162 ? -4.737 7.601 -15.023 1.00 97.81 162 GLU A C 1
ATOM 1273 O O . GLU A 1 162 ? -5.129 6.528 -14.553 1.00 97.81 162 GLU A O 1
ATOM 1278 N N . LYS A 1 163 ? -4.507 8.668 -14.245 1.00 96.88 163 LYS A N 1
ATOM 1279 C CA . LYS A 1 163 ? -4.618 8.631 -12.774 1.00 96.88 163 LYS A CA 1
ATOM 1280 C C . LYS A 1 163 ? -6.004 8.156 -12.335 1.00 96.88 163 LYS A C 1
ATOM 1282 O O . LYS A 1 163 ? -6.123 7.303 -11.463 1.00 96.88 163 LYS A O 1
ATOM 1287 N N . GLU A 1 164 ? -7.048 8.664 -12.973 1.00 96.12 164 GLU A N 1
ATOM 1288 C CA . GLU A 1 164 ? -8.448 8.415 -12.635 1.00 96.12 164 GLU A CA 1
ATOM 1289 C C . GLU A 1 164 ? -8.846 6.945 -12.816 1.00 96.12 164 GLU A C 1
ATOM 1291 O O . GLU A 1 164 ? -9.763 6.480 -12.142 1.00 96.12 164 GLU A O 1
ATOM 1296 N N . LYS A 1 165 ? -8.147 6.213 -13.696 1.00 97.25 165 LYS A N 1
ATOM 1297 C CA . LYS A 1 165 ? -8.415 4.801 -14.004 1.00 97.25 165 LYS A CA 1
ATOM 1298 C C . LYS A 1 165 ? -7.455 3.837 -13.314 1.00 97.25 165 LYS A C 1
ATOM 1300 O O . LYS A 1 165 ? -7.814 2.684 -13.100 1.00 97.25 165 LYS A O 1
ATOM 1305 N N . HIS A 1 166 ? -6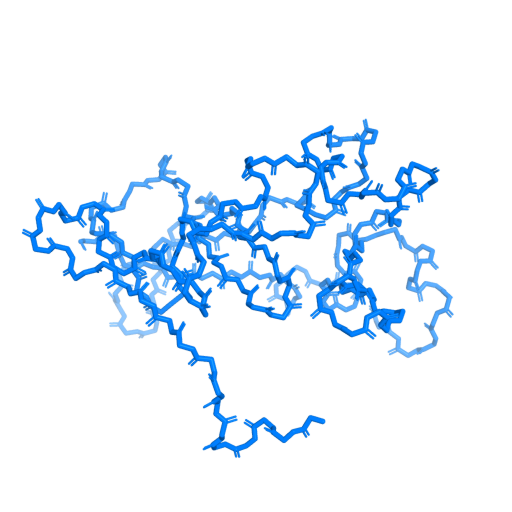.232 4.276 -13.016 1.00 98.00 166 HIS A N 1
ATOM 1306 C CA . HIS A 1 166 ? -5.141 3.378 -12.620 1.00 98.00 166 HIS A CA 1
ATOM 1307 C C . HIS A 1 166 ? -4.586 3.634 -11.216 1.00 98.00 166 HIS A C 1
ATOM 1309 O O . HIS A 1 166 ? -3.725 2.883 -10.761 1.00 98.00 166 HIS A O 1
ATOM 1315 N N . GLN A 1 167 ? -5.049 4.665 -10.507 1.00 97.50 167 GLN A N 1
ATOM 1316 C CA . GLN A 1 167 ? -4.679 4.852 -9.106 1.00 97.50 167 GLN A CA 1
ATOM 1317 C C . GLN A 1 167 ? -5.444 3.894 -8.185 1.00 97.50 167 GLN A C 1
ATOM 1319 O O . GLN A 1 167 ? -6.609 3.574 -8.420 1.00 97.50 167 GLN A O 1
ATOM 1324 N N . LEU A 1 168 ? -4.812 3.517 -7.075 1.00 97.38 168 LEU A N 1
ATOM 1325 C CA . LEU A 1 168 ? -5.517 2.936 -5.938 1.00 97.38 168 LEU A CA 1
ATOM 1326 C C . LEU A 1 168 ? -6.120 4.065 -5.103 1.00 97.38 168 LEU A C 1
ATOM 1328 O O . LEU A 1 168 ? -5.408 4.988 -4.708 1.00 97.38 168 LEU A O 1
ATOM 1332 N N . TYR A 1 169 ? -7.401 3.972 -4.775 1.00 96.94 169 TYR A N 1
ATOM 1333 C CA . TYR A 1 169 ? -7.990 4.797 -3.732 1.00 96.94 169 TYR A CA 1
ATOM 1334 C C . TYR A 1 169 ? -9.051 4.017 -2.961 1.00 96.94 169 TYR A C 1
ATOM 1336 O O . TYR A 1 169 ? -9.614 3.047 -3.467 1.00 96.94 169 TYR A O 1
ATOM 1344 N N . ILE A 1 170 ? -9.331 4.476 -1.747 1.00 95.81 170 ILE A N 1
ATOM 1345 C CA . ILE A 1 170 ? -10.480 4.053 -0.950 1.00 95.81 170 ILE A CA 1
ATOM 1346 C C . ILE A 1 170 ? -11.217 5.296 -0.463 1.00 95.81 170 ILE A C 1
ATOM 1348 O O . ILE A 1 170 ? -10.586 6.285 -0.095 1.00 95.81 170 ILE A O 1
ATOM 1352 N N . ASP A 1 171 ? -12.543 5.246 -0.466 1.00 95.25 171 ASP A N 1
ATOM 1353 C CA . ASP A 1 171 ? -13.383 6.296 0.102 1.00 95.25 171 ASP A CA 1
ATOM 1354 C C . ASP A 1 171 ? -13.918 5.784 1.442 1.00 95.25 171 ASP A C 1
ATOM 1356 O O . ASP A 1 171 ? -14.654 4.799 1.486 1.00 95.25 171 ASP A O 1
ATOM 1360 N N . VAL A 1 172 ? -13.504 6.419 2.538 1.00 94.81 172 VAL A N 1
ATOM 1361 C CA . VAL A 1 172 ? -13.804 5.976 3.904 1.00 94.81 172 VAL A CA 1
ATOM 1362 C C . VAL A 1 172 ? -14.670 7.014 4.597 1.00 94.81 172 VAL A C 1
ATOM 1364 O O . VAL A 1 172 ? -14.391 8.214 4.547 1.00 94.81 172 VAL A O 1
ATOM 1367 N N . GLN A 1 173 ? -15.733 6.559 5.253 1.00 93.44 173 GLN A N 1
ATOM 1368 C CA . GLN A 1 173 ? -16.560 7.422 6.082 1.00 93.44 173 GLN A CA 1
ATOM 1369 C C . GLN A 1 173 ? -15.819 7.726 7.401 1.00 93.44 173 GLN A C 1
ATOM 1371 O O . GLN A 1 173 ? -15.369 6.789 8.054 1.00 93.44 173 GLN A O 1
ATOM 1376 N N . PRO A 1 174 ? -15.665 9.000 7.804 1.00 88.12 174 PRO A N 1
ATOM 1377 C CA . PRO A 1 174 ? -14.779 9.356 8.917 1.00 88.12 174 PRO A CA 1
ATOM 1378 C C . PRO A 1 174 ? -15.372 9.202 10.324 1.00 88.12 174 PRO A C 1
ATOM 1380 O O . PRO A 1 174 ? -14.619 9.325 11.292 1.00 88.12 174 PRO A O 1
ATOM 1383 N N . VAL A 1 175 ? -16.696 9.019 10.440 1.00 80.81 175 VAL A N 1
ATOM 1384 C CA . VAL A 1 175 ? -17.414 8.970 11.731 1.00 80.81 175 VAL A CA 1
ATOM 1385 C C . VAL A 1 175 ? -16.961 7.808 12.603 1.00 80.81 175 VAL A C 1
ATOM 1387 O O . VAL A 1 175 ? -16.913 6.672 12.092 1.00 80.81 175 VAL A O 1
#

Secondary structure (DSSP, 8-state):
---SS-----EEE--SSS-GGGTT-EEEETTBSB-SSSSSHHHHB--SB-SS---SS--TTPPEEEEETTTTEEEEEEEEEEEE-TTS-EEEEEE--TTTT--TTT-GGGGGG-TT-SS-PPTT-EE-GGGTTT---EE-SGGGTTS-HHHHHTSTT-PPP-HHHH---EEE---

Sequence (175 aa):
MKKNGTSKDIVTIFTGKEDITWYGLIDKFNGHSHLQHWKTEKCNRLNGSDGSIFPPHITKNTTLFVYEKDLCRRLPLNFEREVDTAGGVKGYRFSPPANVFGEVSKNPENDCFCPAGPPCAPNGLFNVSLCQYDSPVLISFPHFYLADPKLRDAVEGISPPEKEKHQLYIDVQPV

pLDDT: mean 93.78, std 5.99, range [51.91, 98.31]

Radius of gyration: 17.28 Å; chains: 1; bounding box: 46×38×52 Å

Foldseek 3Di:
DPPPPDDPKDWDADCCPVHLQRHQFTCDINNDNFADQWQDRVFRHRGAHCQPDHRAQDDQQDWHWHDDLQLNGIFTWHFDDWDQDPVRAIWTKTFGDLQSQAACVVPVVCQRQAVVGPPRDAGQWHAPCSNVVNPRDIDGFALSRSGDVVVNVVDPPRDHDDCVPGTDMDTGRRD

Organism: Timema genevievae (NCBI:txid629358)

InterPro domains:
  IPR002159 CD36 family [PF01130] (2-174)
  IPR002159 CD36 family [PR01609] (43-67)
  IPR002159 CD36 family [PR01609] (120-144)
  IPR002159 CD36 family [PR01609] (168-175)
  IPR002159 CD36 family [PTHR11923] (2-174)